Protein AF-A0A7S2U724-F1 (afdb_monomer)

Foldseek 3Di:
DLVLLVCLLCVLLLVLLLVLLVCVVVVVVCVVVVVDDPVVVVVVVLVVSLVVSLVVLVVSLVVVCVVPVFPFDSVLLSVLSSVSNSLSSVVSNVLSVVDNDSVVSVVCSCVVCVLLVCLLCPPPHPVPDDPVCNVVNVVRSNNVSSVSSCCRRCVVVVVPPDPPDDDDD

Structure (mmCIF, N/CA/C/O backbone):
data_AF-A0A7S2U724-F1
#
_entry.id   AF-A0A7S2U724-F1
#
loop_
_atom_site.group_PDB
_atom_site.id
_atom_site.type_symbol
_atom_site.label_atom_id
_atom_site.label_alt_id
_atom_site.label_comp_id
_atom_site.label_asym_id
_atom_site.label_entity_id
_atom_site.label_seq_id
_atom_site.pdbx_PDB_ins_code
_atom_site.Cartn_x
_atom_site.Cartn_y
_atom_site.Cartn_z
_atom_site.occupancy
_atom_site.B_iso_or_equiv
_atom_site.auth_seq_id
_atom_site.auth_comp_id
_atom_site.auth_asym_id
_atom_site.auth_atom_id
_atom_site.pdbx_PDB_model_num
ATOM 1 N N . MET A 1 1 ? -13.206 7.685 12.728 1.00 80.12 1 MET A N 1
ATOM 2 C CA . MET A 1 1 ? -12.181 6.633 12.534 1.00 80.12 1 MET A CA 1
ATOM 3 C C . MET A 1 1 ? -12.198 6.024 11.131 1.00 80.12 1 MET A C 1
ATOM 5 O O . MET A 1 1 ? -11.229 6.206 10.411 1.00 80.12 1 MET A O 1
ATOM 9 N N . ILE A 1 2 ? -13.288 5.380 10.692 1.00 86.00 2 ILE A N 1
ATOM 10 C CA . ILE A 1 2 ? -13.365 4.722 9.366 1.00 86.00 2 ILE A CA 1
ATOM 11 C C . ILE A 1 2 ? -13.083 5.697 8.206 1.00 86.00 2 ILE A C 1
ATOM 13 O O . ILE A 1 2 ? -12.293 5.392 7.320 1.00 86.00 2 ILE A O 1
ATOM 17 N N . MET A 1 3 ? -13.653 6.906 8.251 1.00 88.25 3 MET A N 1
ATOM 18 C CA . MET A 1 3 ? -13.411 7.937 7.232 1.00 88.25 3 MET A CA 1
ATOM 19 C C . MET A 1 3 ? -11.928 8.329 7.118 1.00 88.25 3 MET A C 1
ATOM 21 O O . MET A 1 3 ? -11.438 8.540 6.018 1.00 88.25 3 MET A O 1
ATOM 25 N N . ILE A 1 4 ? -11.186 8.360 8.231 1.00 89.00 4 ILE A N 1
ATOM 26 C CA . ILE A 1 4 ? -9.746 8.679 8.241 1.00 89.00 4 ILE A CA 1
ATOM 27 C C . ILE A 1 4 ? -8.960 7.589 7.503 1.00 89.00 4 ILE A C 1
ATOM 29 O O . ILE A 1 4 ? -8.059 7.892 6.727 1.00 89.00 4 ILE A O 1
ATOM 33 N N . MET A 1 5 ? -9.338 6.325 7.701 1.00 90.25 5 MET A N 1
ATOM 34 C CA . MET A 1 5 ? -8.725 5.186 7.014 1.00 90.25 5 MET A CA 1
ATOM 35 C C . MET A 1 5 ? -8.999 5.215 5.513 1.00 90.25 5 MET A C 1
ATOM 37 O O . MET A 1 5 ? -8.085 4.994 4.725 1.00 90.25 5 MET A O 1
ATOM 41 N N . MET A 1 6 ? -10.228 5.553 5.114 1.00 90.19 6 MET A N 1
ATOM 42 C CA . MET A 1 6 ? -10.578 5.732 3.703 1.00 90.19 6 MET A CA 1
ATOM 43 C C . MET A 1 6 ? -9.776 6.879 3.076 1.00 90.19 6 MET A C 1
ATOM 45 O O . MET A 1 6 ? -9.200 6.702 2.007 1.00 90.19 6 MET A O 1
ATOM 49 N N . LEU A 1 7 ? -9.667 8.023 3.759 1.00 90.31 7 LEU A N 1
ATOM 50 C CA . LEU A 1 7 ? -8.866 9.156 3.285 1.00 90.31 7 LEU A CA 1
ATOM 51 C C . LEU A 1 7 ? -7.392 8.779 3.110 1.00 90.31 7 LEU A C 1
ATOM 53 O O . LEU A 1 7 ? -6.800 9.122 2.092 1.00 90.31 7 LEU A O 1
ATOM 57 N N . SER A 1 8 ? -6.818 8.026 4.052 1.00 90.62 8 SER A N 1
ATOM 58 C CA . SER A 1 8 ? -5.444 7.533 3.924 1.00 90.62 8 SER A CA 1
ATOM 59 C C . SER A 1 8 ? -5.286 6.582 2.734 1.00 90.62 8 SER A C 1
ATOM 61 O O . SER A 1 8 ? -4.313 6.695 2.000 1.00 90.62 8 SER A O 1
ATOM 63 N N . MET A 1 9 ? -6.245 5.676 2.523 1.00 91.25 9 MET A N 1
ATOM 64 C CA . MET A 1 9 ? -6.220 4.676 1.450 1.00 91.25 9 MET A CA 1
ATOM 65 C C . MET A 1 9 ? -6.252 5.318 0.057 1.00 91.25 9 MET A C 1
ATOM 67 O O . MET A 1 9 ? -5.426 5.003 -0.795 1.00 91.25 9 MET A O 1
ATOM 71 N N . PHE A 1 10 ? -7.182 6.250 -0.175 1.00 89.75 10 PHE A N 1
ATOM 72 C CA . PHE A 1 10 ? -7.261 6.983 -1.442 1.00 89.75 10 PHE A CA 1
ATOM 73 C C . PHE A 1 10 ? -6.113 7.988 -1.597 1.00 89.75 10 PHE A C 1
ATOM 75 O O . PHE A 1 10 ? -5.602 8.171 -2.702 1.00 89.75 10 PHE A O 1
ATOM 82 N N . GLY A 1 11 ? -5.702 8.618 -0.494 1.00 89.12 11 GLY A N 1
ATOM 83 C CA . GLY A 1 11 ? -4.656 9.633 -0.474 1.00 89.12 11 GLY A CA 1
ATOM 84 C C . GLY A 1 11 ? -3.271 9.098 -0.829 1.00 89.12 11 GLY A C 1
ATOM 85 O O . GLY A 1 11 ? -2.502 9.838 -1.434 1.00 89.12 11 GLY A O 1
ATOM 86 N N . THR A 1 12 ? -2.939 7.849 -0.484 1.00 90.31 12 THR A N 1
ATOM 87 C CA . THR A 1 12 ? -1.662 7.234 -0.892 1.00 90.31 12 THR A CA 1
ATOM 88 C C . THR A 1 12 ? -1.755 6.548 -2.249 1.00 90.31 12 THR A C 1
ATOM 90 O O . THR A 1 12 ? -0.805 6.589 -3.013 1.00 90.31 12 THR A O 1
ATOM 93 N N . ALA A 1 13 ? -2.897 5.957 -2.604 1.00 89.75 13 ALA A N 1
ATOM 94 C CA . ALA A 1 13 ? -3.029 5.192 -3.843 1.00 89.75 13 ALA A CA 1
ATOM 95 C C . ALA A 1 13 ? -3.049 6.044 -5.126 1.00 89.75 13 ALA A C 1
ATOM 97 O O . ALA A 1 13 ? -2.483 5.640 -6.140 1.00 89.75 13 ALA A O 1
ATOM 98 N N . MET A 1 14 ? -3.708 7.209 -5.102 1.00 89.56 14 MET A N 1
ATOM 99 C CA . MET A 1 14 ? -3.788 8.108 -6.263 1.00 89.56 14 MET A CA 1
ATOM 100 C C . MET A 1 14 ? -2.415 8.580 -6.776 1.00 89.56 14 MET A C 1
ATOM 102 O O . MET A 1 14 ? -2.171 8.438 -7.976 1.00 89.56 14 MET A O 1
ATOM 106 N N . PRO A 1 15 ? -1.507 9.117 -5.933 1.00 88.75 15 PRO A N 1
ATOM 107 C CA . PRO A 1 15 ? -0.195 9.552 -6.408 1.00 88.75 15 PRO A CA 1
ATOM 108 C C . PRO A 1 15 ? 0.646 8.382 -6.937 1.00 88.75 15 PRO A C 1
ATOM 110 O O . PRO A 1 15 ? 1.197 8.490 -8.030 1.00 88.75 15 PRO A O 1
ATOM 113 N N . SER A 1 16 ? 0.662 7.236 -6.246 1.00 87.19 16 SER A N 1
ATOM 114 C CA . SER A 1 16 ? 1.416 6.048 -6.678 1.00 87.19 16 SER A CA 1
ATOM 115 C C . SER A 1 16 ? 0.974 5.527 -8.049 1.00 87.19 16 SER A C 1
ATOM 117 O O . SER A 1 16 ? 1.796 5.070 -8.846 1.00 87.19 16 SER A O 1
ATOM 119 N N . LEU A 1 17 ? -0.329 5.606 -8.341 1.00 89.19 17 LEU A N 1
ATOM 120 C CA . LEU A 1 17 ? -0.898 5.185 -9.620 1.00 89.19 17 LEU A CA 1
ATOM 121 C C . LEU A 1 17 ? -0.478 6.094 -10.778 1.00 89.19 17 LEU A C 1
ATOM 123 O O . LEU A 1 17 ? -0.252 5.598 -11.877 1.00 89.19 17 LEU A O 1
ATOM 127 N N . LEU A 1 18 ? -0.382 7.405 -10.552 1.00 87.94 18 LEU A N 1
ATOM 128 C CA . LEU A 1 18 ? 0.007 8.365 -11.590 1.00 87.94 18 LEU A CA 1
ATOM 129 C C . LEU A 1 18 ? 1.520 8.389 -11.821 1.00 87.94 18 LEU A C 1
ATOM 131 O O . LEU A 1 18 ? 1.966 8.552 -12.954 1.00 87.94 18 LEU A O 1
ATOM 135 N N . GLN A 1 19 ? 2.301 8.159 -10.769 1.00 86.50 19 GLN A N 1
ATOM 136 C CA . GLN A 1 19 ? 3.757 8.173 -10.837 1.00 86.50 19 GLN A CA 1
ATOM 137 C C . GLN A 1 19 ? 4.322 6.968 -11.616 1.00 86.50 19 GLN A C 1
ATOM 139 O O . GLN A 1 19 ? 5.356 7.074 -12.272 1.00 86.50 19 GLN A O 1
ATOM 144 N N . PHE A 1 20 ? 3.652 5.806 -11.595 1.00 82.81 20 PHE A N 1
ATOM 145 C CA . PHE A 1 20 ? 4.138 4.606 -12.292 1.00 82.81 20 PHE A CA 1
ATOM 146 C C . PHE A 1 20 ? 4.215 4.757 -13.825 1.00 82.81 20 PHE A C 1
ATOM 148 O O . PHE A 1 20 ? 5.290 4.497 -14.379 1.00 82.81 20 PHE A O 1
ATOM 155 N N . PRO A 1 21 ? 3.155 5.201 -14.530 1.00 84.19 21 PRO A N 1
ATOM 156 C CA . PRO A 1 21 ? 3.218 5.445 -15.970 1.00 84.19 21 PRO A CA 1
ATOM 157 C C . PRO A 1 21 ? 4.223 6.531 -16.370 1.00 84.19 21 PRO A C 1
ATOM 159 O O . PRO A 1 21 ? 4.848 6.405 -17.422 1.00 84.19 21 PRO A O 1
ATOM 162 N N . GLU A 1 22 ? 4.416 7.565 -15.543 1.00 85.50 22 GLU A N 1
ATOM 163 C CA . GLU A 1 22 ? 5.374 8.647 -15.821 1.00 85.50 22 GLU A CA 1
ATOM 164 C C . GLU A 1 22 ? 6.837 8.180 -15.759 1.00 85.50 22 GLU A C 1
ATOM 166 O O . GLU A 1 22 ? 7.659 8.602 -16.574 1.00 85.50 22 GLU A O 1
ATOM 171 N N . GLU A 1 23 ? 7.174 7.268 -14.845 1.00 85.75 23 GLU A N 1
ATOM 172 C CA . GLU A 1 23 ? 8.538 6.740 -14.691 1.00 85.75 23 GLU A CA 1
ATOM 173 C C . GLU A 1 23 ? 8.878 5.624 -15.696 1.00 85.75 23 GLU A C 1
ATOM 175 O O . GLU A 1 23 ? 10.046 5.410 -16.039 1.00 85.75 23 GLU A O 1
ATOM 180 N N . ARG A 1 24 ? 7.864 4.912 -16.205 1.00 84.19 24 ARG A N 1
ATOM 181 C CA . ARG A 1 24 ? 8.013 3.787 -17.144 1.00 84.19 24 ARG A CA 1
ATOM 182 C C . ARG A 1 24 ? 8.861 4.092 -18.397 1.00 84.19 24 ARG A C 1
ATOM 184 O O . ARG A 1 24 ? 9.715 3.259 -18.715 1.00 84.19 24 ARG A O 1
ATOM 191 N N . PRO A 1 25 ? 8.690 5.212 -19.132 1.00 87.56 25 PRO A N 1
ATOM 192 C CA . PRO A 1 25 ? 9.500 5.493 -20.323 1.00 87.56 25 PRO A CA 1
ATOM 193 C C . PRO A 1 25 ? 10.981 5.730 -20.001 1.00 87.56 25 PRO A C 1
ATOM 195 O O . PRO A 1 25 ? 11.849 5.330 -20.780 1.00 87.56 25 PRO A O 1
ATOM 198 N N . VAL A 1 26 ? 11.282 6.340 -18.849 1.00 88.06 26 VAL A N 1
ATOM 199 C CA . VAL A 1 26 ? 12.663 6.548 -18.387 1.00 88.06 26 VAL A CA 1
ATOM 200 C C . VAL A 1 26 ? 13.304 5.201 -18.066 1.00 88.06 26 VAL A C 1
ATOM 202 O O . VAL A 1 26 ? 14.385 4.897 -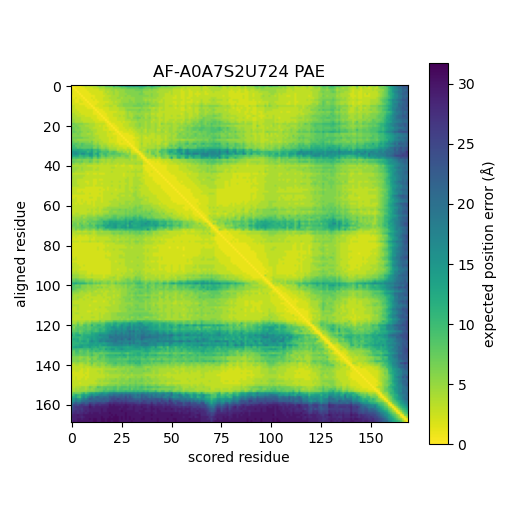18.572 1.00 88.06 26 VAL A O 1
ATOM 205 N N . PHE A 1 27 ? 12.584 4.344 -17.339 1.00 86.19 27 PHE A N 1
ATOM 206 C CA . PHE A 1 27 ? 13.038 2.993 -17.025 1.00 86.19 27 PHE A CA 1
ATOM 207 C C . PHE A 1 27 ? 13.330 2.160 -18.283 1.00 86.19 27 PHE A C 1
ATOM 209 O O . PHE A 1 27 ? 14.390 1.549 -18.383 1.00 86.19 27 PHE A O 1
ATOM 216 N N . LEU A 1 28 ? 12.432 2.160 -19.275 1.00 88.06 28 LEU A N 1
ATOM 217 C CA . LEU A 1 28 ? 12.627 1.420 -20.531 1.00 88.06 28 LEU A CA 1
ATOM 218 C C . LEU A 1 28 ? 13.891 1.869 -21.282 1.00 88.06 28 LEU A C 1
ATOM 220 O O . LEU A 1 28 ? 14.614 1.038 -21.837 1.00 88.06 28 LEU A O 1
ATOM 224 N N . ARG A 1 29 ? 14.190 3.172 -21.264 1.00 89.88 29 ARG A N 1
ATOM 225 C CA . ARG A 1 29 ? 15.401 3.734 -21.874 1.00 89.88 29 ARG A CA 1
ATOM 226 C C . ARG A 1 29 ? 16.672 3.270 -21.156 1.00 89.88 29 ARG A C 1
ATOM 228 O O . ARG A 1 29 ? 17.614 2.825 -21.816 1.00 89.88 29 ARG A O 1
ATOM 235 N N . GLU A 1 30 ? 16.701 3.337 -19.830 1.00 88.62 30 GLU A N 1
ATOM 236 C CA . GLU A 1 30 ? 17.852 2.920 -19.011 1.00 88.62 30 GLU A CA 1
ATOM 2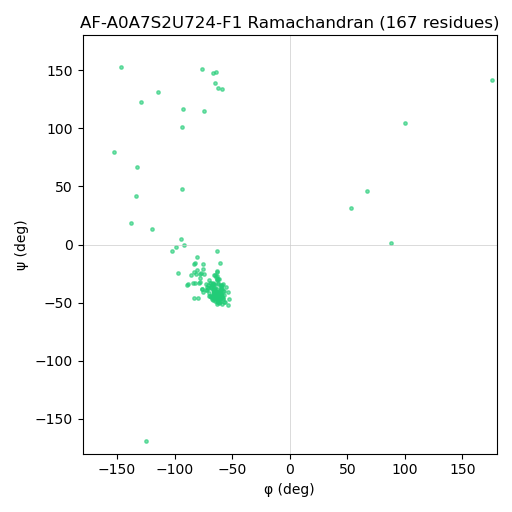37 C C . GLU A 1 30 ? 18.062 1.399 -19.018 1.00 88.62 30 GLU A C 1
ATOM 239 O O . GLU A 1 30 ? 19.194 0.910 -19.026 1.00 88.62 30 GLU A O 1
ATOM 244 N N . TYR A 1 31 ? 16.970 0.639 -19.097 1.00 88.31 31 TYR A N 1
ATOM 245 C CA . TYR A 1 31 ? 17.014 -0.811 -19.236 1.00 88.31 31 TYR A CA 1
ATOM 246 C C . TYR A 1 31 ? 17.603 -1.234 -20.589 1.00 88.31 31 TYR A C 1
ATOM 248 O O . TYR A 1 31 ? 18.474 -2.100 -20.636 1.00 88.31 31 TYR A O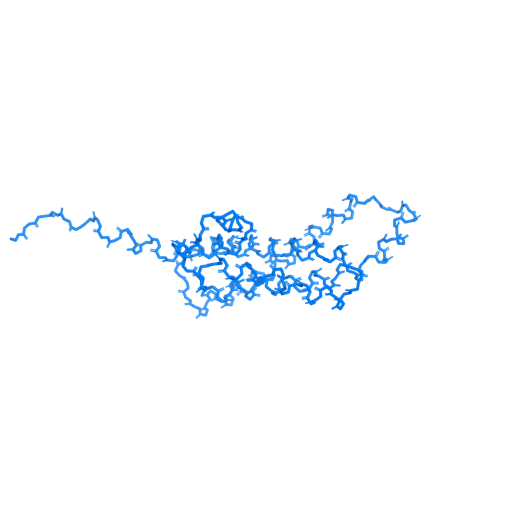 1
ATOM 256 N N . SER A 1 32 ? 17.211 -0.577 -21.690 1.00 87.81 32 SER A N 1
ATOM 257 C CA . SER A 1 32 ? 17.750 -0.876 -23.032 1.00 87.81 32 SER A CA 1
ATOM 258 C C . SER A 1 32 ? 19.256 -0.618 -23.170 1.00 87.81 32 SER A C 1
ATOM 260 O O . SER A 1 32 ? 19.924 -1.219 -24.008 1.00 87.81 32 SER A O 1
ATOM 262 N N . THR A 1 33 ? 19.799 0.253 -22.319 1.00 89.19 33 THR A N 1
ATOM 263 C CA . THR A 1 33 ? 21.223 0.606 -22.263 1.00 89.19 33 THR A CA 1
ATOM 264 C C . THR A 1 33 ? 21.995 -0.231 -21.234 1.00 89.19 33 THR A C 1
ATOM 266 O O . THR A 1 33 ? 23.195 -0.031 -21.067 1.00 89.19 33 THR A O 1
ATOM 269 N N . ASN A 1 34 ? 21.339 -1.214 -20.595 1.00 83.50 34 ASN A N 1
ATOM 270 C CA . ASN A 1 34 ? 21.900 -2.109 -19.575 1.00 83.50 34 ASN A CA 1
ATOM 271 C C . ASN A 1 34 ? 22.581 -1.379 -18.399 1.00 83.50 34 ASN A C 1
ATOM 273 O O . ASN A 1 34 ? 23.528 -1.901 -17.811 1.00 83.50 34 ASN A O 1
ATOM 277 N N . HIS A 1 35 ? 22.106 -0.185 -18.023 1.00 80.31 35 HIS A N 1
ATOM 278 C CA . HIS A 1 35 ? 22.691 0.555 -16.900 1.00 80.31 35 HIS A CA 1
ATOM 279 C C . HIS A 1 35 ? 22.349 -0.059 -15.530 1.00 80.31 35 HIS A C 1
ATOM 281 O O . HIS A 1 35 ? 23.202 -0.042 -14.643 1.00 80.31 35 HIS A O 1
ATOM 287 N N . TYR A 1 36 ? 21.154 -0.647 -15.356 1.00 83.81 36 TYR A N 1
ATOM 288 C CA . TYR A 1 36 ? 20.729 -1.294 -14.104 1.00 83.81 36 TYR A CA 1
ATOM 289 C C . TYR A 1 36 ? 19.819 -2.510 -14.341 1.00 83.81 36 TYR A C 1
ATOM 291 O O . TYR A 1 36 ? 19.098 -2.593 -15.335 1.00 83.81 36 TYR A O 1
ATOM 299 N N . SER A 1 37 ? 19.835 -3.463 -13.401 1.00 87.31 37 SER A N 1
ATOM 300 C CA . SER A 1 37 ? 18.945 -4.627 -13.417 1.00 87.31 37 SER A CA 1
ATOM 301 C C . SER A 1 37 ? 17.523 -4.268 -12.971 1.00 87.31 37 SER A C 1
ATOM 303 O O . SER A 1 37 ? 17.312 -3.394 -12.127 1.00 87.31 37 SER A O 1
ATOM 305 N N . VAL A 1 38 ? 16.537 -5.011 -13.485 1.00 87.31 38 VAL A N 1
ATOM 306 C CA . VAL A 1 38 ? 15.111 -4.839 -13.148 1.00 87.31 38 VAL A CA 1
ATOM 307 C C . VAL A 1 38 ? 14.867 -4.972 -11.639 1.00 87.31 38 VAL A C 1
ATOM 309 O O . VAL A 1 38 ? 14.115 -4.197 -11.056 1.00 87.31 38 VAL A O 1
ATOM 312 N N . SER A 1 39 ? 15.540 -5.921 -10.981 1.00 89.31 39 SER A N 1
ATOM 313 C CA . SER A 1 39 ? 15.392 -6.158 -9.541 1.00 89.31 39 SER A CA 1
ATOM 314 C C . SER A 1 39 ? 15.885 -4.987 -8.690 1.00 89.31 39 SER A C 1
ATOM 316 O O . SER A 1 39 ? 15.226 -4.636 -7.715 1.00 89.31 39 SER A O 1
ATOM 318 N N . SER A 1 40 ? 17.000 -4.354 -9.072 1.00 89.56 40 SER A N 1
ATOM 319 C CA . SER A 1 40 ? 17.540 -3.190 -8.359 1.00 89.56 40 SER A CA 1
ATOM 320 C C . SER A 1 40 ? 16.562 -2.012 -8.398 1.00 89.56 40 SER A C 1
ATOM 322 O O . SER A 1 40 ? 16.304 -1.386 -7.370 1.00 89.56 40 SER A O 1
ATOM 324 N N . TYR A 1 41 ? 15.941 -1.777 -9.560 1.00 88.44 41 TYR A N 1
ATOM 325 C CA . TYR A 1 41 ? 14.920 -0.742 -9.733 1.00 88.44 41 TYR A CA 1
ATOM 326 C C . TYR A 1 41 ? 13.670 -0.998 -8.878 1.00 88.44 41 TYR A C 1
ATOM 328 O O . TYR A 1 41 ? 13.171 -0.091 -8.217 1.00 88.44 41 TYR A O 1
ATOM 336 N N . PHE A 1 42 ? 13.171 -2.238 -8.830 1.00 88.94 42 PHE A N 1
ATOM 337 C CA . PHE A 1 42 ? 12.001 -2.545 -8.000 1.00 88.94 42 PHE A CA 1
ATOM 338 C C . PHE A 1 42 ? 12.279 -2.388 -6.503 1.00 88.94 42 PHE A C 1
ATOM 340 O O . PHE A 1 42 ? 11.420 -1.885 -5.781 1.00 88.94 42 PHE A O 1
ATOM 347 N N . VAL A 1 43 ? 13.464 -2.782 -6.025 1.00 91.75 43 VAL A N 1
ATOM 348 C CA . VAL A 1 43 ? 13.831 -2.640 -4.607 1.00 91.75 43 VAL A CA 1
ATOM 349 C C . VAL A 1 43 ? 13.990 -1.170 -4.222 1.00 91.75 43 VAL A C 1
ATOM 351 O O . VAL A 1 43 ? 13.473 -0.759 -3.179 1.00 91.75 43 VAL A O 1
ATOM 354 N N . SER A 1 44 ? 14.659 -0.363 -5.052 1.00 91.50 44 SER A N 1
ATOM 355 C CA . SER A 1 44 ? 14.812 1.071 -4.783 1.00 91.50 44 SER A CA 1
ATOM 356 C C . SER A 1 44 ? 13.458 1.774 -4.778 1.00 91.50 44 SER A C 1
ATOM 358 O O . SER A 1 44 ? 13.150 2.504 -3.837 1.00 91.50 44 SER A O 1
ATOM 360 N N . ARG A 1 45 ? 12.603 1.467 -5.757 1.00 88.69 45 ARG A N 1
ATOM 361 C CA . ARG A 1 45 ? 11.243 1.996 -5.840 1.00 88.69 45 ARG A CA 1
ATOM 362 C C . ARG A 1 45 ? 10.397 1.612 -4.631 1.00 88.69 45 ARG A C 1
ATOM 364 O O . ARG A 1 45 ? 9.795 2.486 -4.022 1.00 88.69 45 ARG A O 1
ATOM 371 N N . LEU A 1 46 ? 10.377 0.334 -4.251 1.00 91.44 46 LEU A N 1
ATOM 372 C CA . LEU A 1 46 ? 9.615 -0.135 -3.090 1.00 91.44 46 LEU A CA 1
ATOM 373 C C . LEU A 1 46 ? 10.078 0.549 -1.797 1.00 91.44 46 LEU A C 1
ATOM 375 O O . LEU A 1 46 ? 9.256 0.892 -0.951 1.00 91.44 46 LEU A O 1
ATOM 379 N N . THR A 1 47 ? 11.387 0.768 -1.657 1.00 93.31 47 THR A N 1
ATOM 380 C CA . THR A 1 47 ? 11.959 1.460 -0.496 1.00 93.31 47 THR A CA 1
ATOM 381 C C . THR A 1 47 ? 11.526 2.925 -0.459 1.00 93.31 47 THR A C 1
ATOM 383 O O . THR A 1 47 ? 11.101 3.407 0.589 1.00 93.31 47 THR A O 1
ATOM 386 N N . MET A 1 48 ? 11.577 3.622 -1.598 1.00 92.62 48 MET A N 1
ATOM 387 C CA . MET A 1 48 ? 11.108 5.008 -1.711 1.00 92.62 48 MET A CA 1
ATOM 388 C C . MET A 1 48 ? 9.615 5.116 -1.390 1.00 92.62 48 MET A C 1
ATOM 390 O O . MET A 1 48 ? 9.215 5.955 -0.587 1.00 92.62 48 MET A O 1
ATOM 394 N N . GLU A 1 49 ? 8.807 4.213 -1.938 1.00 90.75 49 GLU A N 1
ATOM 395 C CA . GLU A 1 49 ? 7.367 4.164 -1.701 1.00 90.75 49 GLU A CA 1
ATOM 396 C C . GLU A 1 49 ? 7.036 3.939 -0.216 1.00 90.75 49 GLU A C 1
ATOM 398 O O . GLU A 1 49 ? 6.185 4.623 0.354 1.00 90.75 49 GLU A O 1
ATOM 403 N N . ALA A 1 50 ? 7.748 3.023 0.450 1.00 92.69 50 ALA A N 1
ATOM 404 C CA . ALA A 1 50 ? 7.573 2.758 1.877 1.00 92.69 50 ALA A CA 1
ATOM 405 C C . ALA A 1 50 ? 7.890 3.993 2.740 1.00 92.69 50 ALA A C 1
ATOM 407 O O . ALA A 1 50 ? 7.167 4.293 3.689 1.00 92.69 50 ALA A O 1
ATOM 408 N N . VAL A 1 51 ? 8.939 4.749 2.400 1.00 94.62 51 VAL A N 1
ATOM 409 C CA . VAL A 1 51 ? 9.309 5.974 3.129 1.00 94.62 51 VAL A CA 1
ATOM 410 C C . VAL A 1 51 ? 8.280 7.084 2.909 1.00 94.62 51 VAL A C 1
ATOM 412 O O . VAL A 1 51 ? 7.863 7.730 3.872 1.00 94.62 51 VAL A O 1
ATOM 415 N N . VAL A 1 52 ? 7.838 7.291 1.666 1.00 92.31 52 VAL A N 1
ATOM 416 C CA . VAL A 1 52 ? 6.850 8.326 1.322 1.00 92.31 52 VAL A CA 1
ATOM 417 C C . VAL A 1 52 ? 5.501 8.033 1.978 1.00 92.31 52 VAL A C 1
ATOM 419 O O . VAL A 1 52 ? 4.924 8.913 2.620 1.00 92.31 52 VAL A O 1
ATOM 422 N N . THR A 1 53 ? 5.022 6.790 1.891 1.00 93.56 53 THR A N 1
ATOM 423 C CA . THR A 1 53 ? 3.764 6.375 2.532 1.00 93.56 53 THR A CA 1
ATOM 424 C C . THR A 1 53 ? 3.836 6.493 4.053 1.00 93.56 53 THR A C 1
ATOM 426 O O . THR A 1 53 ? 2.890 6.987 4.666 1.00 93.56 53 THR A O 1
ATOM 429 N N . LEU A 1 54 ? 4.959 6.124 4.678 1.00 93.94 54 LEU A N 1
ATOM 430 C CA . LEU A 1 54 ? 5.162 6.285 6.118 1.00 93.94 54 LEU A CA 1
ATOM 431 C C . LEU A 1 54 ? 5.138 7.760 6.534 1.00 93.94 54 LEU A C 1
ATOM 433 O O . LEU A 1 54 ? 4.459 8.107 7.500 1.00 93.94 54 LEU A O 1
ATOM 437 N N . ALA A 1 55 ? 5.822 8.637 5.796 1.00 94.31 55 ALA A N 1
ATOM 438 C CA . ALA A 1 55 ? 5.813 10.073 6.064 1.00 94.31 55 ALA A CA 1
ATOM 439 C C . ALA A 1 55 ? 4.399 10.667 5.934 1.00 94.31 55 ALA A C 1
ATOM 441 O O . ALA A 1 55 ? 3.949 11.395 6.819 1.00 94.31 55 ALA A O 1
ATOM 442 N N . GLN A 1 56 ? 3.670 10.307 4.874 1.00 92.69 56 GLN A N 1
ATOM 443 C CA . GLN A 1 56 ? 2.298 10.762 4.652 1.00 92.69 56 GLN A CA 1
ATOM 444 C C . GLN A 1 56 ? 1.351 10.296 5.768 1.00 92.69 56 GLN A C 1
ATOM 446 O O . GLN A 1 56 ? 0.580 11.097 6.301 1.00 92.69 56 GLN A O 1
ATOM 451 N N . VAL A 1 57 ? 1.430 9.020 6.161 1.00 93.31 57 VAL A N 1
ATOM 452 C CA . VAL A 1 57 ? 0.608 8.459 7.242 1.00 93.31 57 VAL A 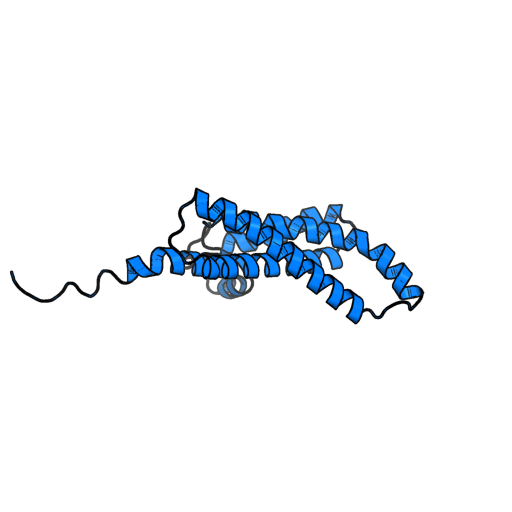CA 1
ATOM 453 C C . VAL A 1 57 ? 0.954 9.099 8.587 1.00 93.31 57 VAL A C 1
ATOM 455 O O . VAL A 1 57 ? 0.044 9.430 9.343 1.00 93.31 57 VAL A O 1
ATOM 458 N N . LEU A 1 58 ? 2.236 9.334 8.885 1.00 93.88 58 LEU A N 1
ATOM 459 C CA . LEU A 1 58 ? 2.655 9.997 10.123 1.00 93.88 58 LEU A CA 1
ATOM 460 C C . LEU A 1 58 ? 2.080 11.407 10.246 1.00 93.88 58 LEU A C 1
ATOM 462 O O . LEU A 1 58 ? 1.520 11.739 11.289 1.00 93.88 58 LEU A O 1
ATOM 466 N N . VAL A 1 59 ? 2.192 12.220 9.192 1.00 93.38 59 VAL A N 1
ATOM 467 C CA . VAL A 1 59 ? 1.654 13.589 9.187 1.00 93.38 59 VAL A CA 1
ATOM 468 C C . VAL A 1 59 ? 0.137 13.565 9.370 1.00 93.38 59 VAL A C 1
ATOM 470 O O . VAL A 1 59 ? -0.394 14.274 10.226 1.00 93.38 59 VAL A O 1
ATOM 473 N N . GLN A 1 60 ? -0.557 12.701 8.624 1.00 92.12 60 GLN A N 1
ATOM 474 C CA . GLN A 1 60 ? -2.007 12.544 8.727 1.00 92.12 60 GLN A CA 1
ATOM 475 C C . GLN A 1 60 ? -2.440 12.133 10.142 1.00 92.12 60 GLN A C 1
ATOM 477 O O . GLN A 1 60 ? -3.416 12.664 10.681 1.00 92.12 60 GLN A O 1
ATOM 482 N N . LEU A 1 61 ? -1.722 11.194 10.758 1.00 91.19 61 LEU A N 1
ATOM 483 C CA . LEU A 1 61 ? -2.041 10.687 12.086 1.00 91.19 61 LEU A CA 1
ATOM 484 C C . LEU A 1 61 ? -1.724 11.669 13.196 1.00 91.19 61 LEU A C 1
ATOM 486 O O . LEU A 1 61 ? -2.527 11.777 14.113 1.00 91.19 61 LEU A O 1
ATOM 490 N N . LEU A 1 62 ? -0.617 12.404 13.106 1.00 91.31 62 LEU A N 1
ATOM 491 C CA . LEU A 1 62 ? -0.289 13.458 14.063 1.00 91.31 62 LEU A CA 1
ATOM 492 C C . LEU A 1 62 ? -1.445 14.450 14.176 1.00 91.31 62 LEU A C 1
ATOM 494 O O . LEU A 1 62 ? -1.961 14.676 15.266 1.00 91.31 62 LEU A O 1
ATOM 498 N N . ILE A 1 63 ? -1.911 14.971 13.039 1.00 90.75 63 ILE A N 1
ATOM 499 C CA . ILE A 1 63 ? -3.012 15.939 13.004 1.00 90.75 63 ILE A CA 1
ATOM 500 C C . ILE A 1 63 ? -4.292 15.307 13.557 1.00 90.75 63 ILE A C 1
ATOM 502 O O . ILE A 1 63 ? -4.953 15.872 14.426 1.00 90.75 63 ILE A O 1
ATOM 506 N N . THR A 1 64 ? -4.639 14.116 13.070 1.00 89.00 64 THR A N 1
ATOM 507 C CA . THR A 1 64 ? -5.924 13.487 13.391 1.00 89.00 64 THR A CA 1
ATOM 508 C C . THR A 1 64 ? -6.004 13.005 14.838 1.00 89.00 64 THR A C 1
ATOM 510 O O . THR A 1 64 ? -7.068 13.085 15.450 1.00 89.00 64 THR A O 1
ATOM 513 N N . TYR A 1 65 ? -4.897 12.524 15.402 1.00 87.06 65 TYR A N 1
ATOM 514 C CA . TYR A 1 65 ? -4.834 12.041 16.779 1.00 87.06 65 TYR A CA 1
ATOM 515 C C . TYR A 1 65 ? -5.129 13.170 17.772 1.00 87.06 65 TYR A C 1
ATOM 517 O O . TYR A 1 65 ? -5.971 13.001 18.653 1.00 87.06 65 TYR A O 1
ATOM 525 N N . PHE A 1 66 ? -4.527 14.349 17.569 1.00 85.81 66 PHE A N 1
ATOM 526 C CA . PHE A 1 66 ? -4.815 15.528 18.390 1.00 85.81 66 PHE A CA 1
ATOM 527 C C . PHE A 1 66 ? -6.239 16.058 18.199 1.00 85.81 66 PHE A C 1
ATOM 529 O O . PHE A 1 66 ? -6.829 16.558 19.152 1.00 85.81 66 PHE A O 1
ATOM 536 N N . LEU A 1 67 ? -6.796 15.954 16.989 1.00 85.94 67 LEU A N 1
ATOM 537 C CA . LEU A 1 67 ? -8.121 16.499 16.688 1.00 85.94 67 LEU A CA 1
ATOM 538 C C . LEU A 1 67 ? -9.267 15.642 17.242 1.00 85.94 67 LEU A C 1
ATOM 540 O O . LEU A 1 67 ? -10.293 16.174 17.651 1.00 85.94 67 LEU A O 1
ATOM 544 N N . VAL A 1 68 ? -9.115 14.316 17.188 1.00 85.69 68 VAL A N 1
ATOM 545 C CA . VAL A 1 68 ? -10.192 13.361 17.496 1.00 85.69 68 VAL A CA 1
ATOM 546 C C . VAL A 1 68 ? -10.117 12.849 18.937 1.00 85.69 68 VAL A C 1
ATOM 548 O O . VAL A 1 68 ? -11.148 12.463 19.476 1.00 85.69 68 VAL A O 1
ATOM 551 N N . GLY A 1 69 ? -8.939 12.857 19.573 1.00 80.88 69 GLY A N 1
ATOM 552 C CA . GLY A 1 69 ? -8.781 12.349 20.942 1.00 80.88 69 GLY A CA 1
ATOM 553 C C . GLY A 1 69 ? -8.993 10.834 21.040 1.00 80.88 69 GLY A C 1
ATOM 554 O O . GLY A 1 69 ? -9.736 10.362 21.895 1.00 80.88 69 GLY A O 1
ATOM 555 N N . ILE A 1 70 ? -8.376 10.089 20.121 1.00 80.00 70 ILE A N 1
ATOM 556 C CA . ILE A 1 70 ? -8.456 8.622 20.010 1.00 80.00 70 ILE A CA 1
ATOM 557 C C . ILE A 1 70 ? -7.869 7.965 21.276 1.00 80.00 70 ILE A C 1
ATOM 559 O O . ILE A 1 70 ? -6.807 8.386 21.735 1.00 80.00 70 ILE A O 1
ATOM 563 N N . GLN A 1 71 ? -8.548 6.954 21.840 1.00 80.62 71 GLN A N 1
ATOM 564 C CA . GLN A 1 71 ? -8.125 6.298 23.091 1.00 80.62 71 GLN A CA 1
ATOM 565 C C . GLN A 1 71 ? -7.063 5.207 22.873 1.00 80.62 71 GLN A C 1
ATOM 567 O O . GLN A 1 71 ? -6.291 4.899 23.782 1.00 80.62 71 GLN A O 1
ATOM 572 N N . MET A 1 72 ? -6.986 4.636 21.668 1.00 80.50 72 MET A N 1
ATOM 573 C CA . MET A 1 72 ? -5.977 3.646 21.299 1.00 80.50 72 MET A CA 1
ATOM 574 C C . MET A 1 72 ? -4.555 4.219 21.331 1.00 80.50 72 MET A C 1
ATOM 576 O O . MET A 1 72 ? -4.300 5.375 20.985 1.00 80.50 72 MET A O 1
ATOM 580 N N . SER A 1 73 ? -3.584 3.364 21.665 1.00 87.25 73 SER A N 1
ATOM 581 C CA . SER A 1 73 ? -2.171 3.730 21.600 1.00 87.25 73 SER A CA 1
ATOM 582 C C . SER A 1 73 ? -1.752 4.150 20.183 1.00 87.25 73 SER A C 1
ATOM 584 O O . SER A 1 73 ? -2.025 3.475 19.185 1.00 87.25 73 SER A O 1
ATOM 586 N N . PHE A 1 74 ? -1.026 5.269 20.105 1.00 87.00 74 PHE A N 1
ATOM 587 C CA . PHE A 1 74 ? -0.605 5.882 18.844 1.00 87.00 74 PHE A CA 1
ATOM 588 C C . PHE A 1 74 ? 0.138 4.907 17.916 1.00 87.00 74 PHE A C 1
ATOM 590 O O . PHE A 1 74 ? -0.115 4.884 16.715 1.00 87.00 74 PHE A O 1
ATOM 597 N N . PHE A 1 75 ? 1.016 4.059 18.461 1.00 88.94 75 PHE A N 1
ATOM 598 C CA . PHE A 1 75 ? 1.793 3.098 17.670 1.00 88.94 75 PHE A CA 1
ATOM 599 C C . PHE A 1 75 ? 0.942 1.982 17.054 1.00 88.94 75 PHE A C 1
ATOM 601 O O . PHE A 1 75 ? 1.214 1.571 15.925 1.00 88.94 75 PHE A O 1
ATOM 608 N N . LEU A 1 76 ? -0.094 1.505 17.755 1.00 89.31 76 LEU A N 1
ATOM 609 C CA . LEU A 1 76 ? -1.012 0.509 17.196 1.00 89.31 76 LEU A CA 1
ATOM 610 C C . LEU A 1 76 ? -1.839 1.124 16.071 1.00 89.31 76 LEU A C 1
ATOM 612 O O . LEU A 1 76 ? -1.940 0.543 14.990 1.00 89.31 76 LEU A O 1
ATOM 616 N N . PHE A 1 77 ? -2.357 2.332 16.290 1.00 89.00 77 PHE A N 1
ATOM 617 C CA . PHE A 1 77 ? -3.119 3.042 15.272 1.00 89.00 77 PHE A CA 1
ATOM 618 C C . PHE A 1 77 ? -2.261 3.366 14.038 1.00 89.00 77 PHE A C 1
ATOM 620 O O . PHE A 1 77 ? -2.693 3.139 12.906 1.00 89.00 77 PHE A O 1
ATOM 627 N N . LEU A 1 78 ? -1.007 3.781 14.249 1.00 92.19 78 LEU A N 1
ATOM 628 C CA . LEU A 1 78 ? -0.006 3.963 13.198 1.00 92.19 78 LEU A CA 1
ATOM 629 C C . LEU A 1 78 ? 0.227 2.683 12.397 1.00 92.19 78 LEU A C 1
ATOM 631 O O . LEU A 1 78 ? 0.164 2.723 11.171 1.00 92.19 78 LEU A O 1
ATOM 635 N N . GLY A 1 79 ? 0.448 1.549 13.064 1.00 91.50 79 GLY A N 1
ATOM 636 C CA . GLY A 1 79 ? 0.664 0.266 12.395 1.00 91.50 79 GLY A CA 1
ATOM 637 C C . GLY A 1 79 ? -0.528 -0.173 11.539 1.00 91.50 79 GLY A C 1
ATOM 638 O O . GLY A 1 79 ? -0.344 -0.618 10.403 1.00 91.50 79 GLY A O 1
ATOM 639 N N . ILE A 1 80 ? -1.756 0.002 12.040 1.00 92.44 80 ILE A N 1
ATOM 640 C CA . ILE A 1 80 ? -2.985 -0.356 11.312 1.00 92.44 80 ILE A CA 1
ATOM 641 C C . ILE A 1 80 ? -3.147 0.513 10.058 1.00 92.44 80 ILE A C 1
ATOM 643 O O . ILE A 1 80 ? -3.392 -0.007 8.969 1.00 92.44 80 ILE A O 1
ATOM 647 N N . VAL A 1 81 ? -2.993 1.833 10.184 1.00 92.81 81 VAL A N 1
ATOM 648 C CA . VAL A 1 81 ? -3.168 2.749 9.046 1.00 92.81 81 VAL A CA 1
ATOM 649 C C . VAL A 1 81 ? -2.022 2.6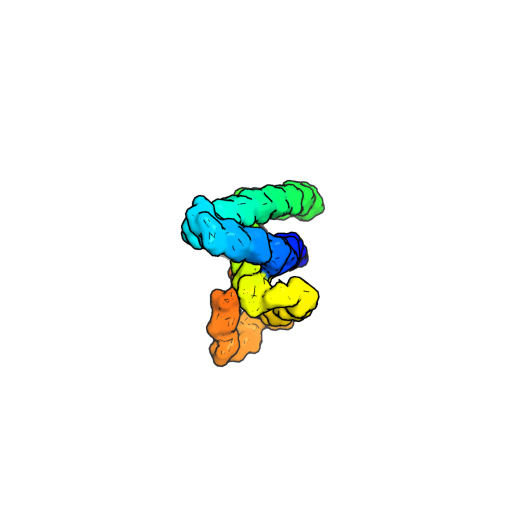14 8.041 1.00 92.81 81 VAL A C 1
ATOM 651 O O . VAL A 1 81 ? -2.272 2.624 6.839 1.00 92.81 81 VAL A O 1
ATOM 654 N N . TYR A 1 82 ? -0.786 2.414 8.502 1.00 93.94 82 TYR A N 1
ATOM 655 C CA . TYR A 1 82 ? 0.370 2.213 7.627 1.00 93.94 82 TYR A CA 1
ATOM 656 C C . TYR A 1 82 ? 0.259 0.925 6.803 1.00 93.94 82 TYR A C 1
ATOM 658 O O . TYR A 1 82 ? 0.457 0.948 5.590 1.00 93.94 82 TYR A O 1
ATOM 666 N N . THR A 1 83 ? -0.114 -0.197 7.425 1.00 93.44 83 THR A N 1
ATOM 667 C CA . THR A 1 83 ? -0.307 -1.465 6.698 1.00 93.44 83 THR A CA 1
ATOM 668 C C . THR A 1 83 ? -1.462 -1.384 5.699 1.00 93.44 83 THR A C 1
ATOM 670 O O . THR A 1 83 ? -1.340 -1.891 4.581 1.00 93.44 83 THR A O 1
ATOM 673 N N . LEU A 1 84 ? -2.548 -0.681 6.046 1.00 94.06 84 LEU A N 1
ATOM 674 C CA . LEU A 1 84 ? -3.633 -0.384 5.111 1.00 94.06 84 LEU A CA 1
ATOM 675 C C . LEU A 1 84 ? -3.135 0.453 3.923 1.00 94.06 84 LEU A C 1
ATOM 677 O O . LEU A 1 84 ? -3.375 0.074 2.776 1.00 94.06 84 LEU A O 1
ATOM 681 N N . ALA A 1 85 ? -2.419 1.548 4.182 1.00 93.62 85 ALA A N 1
ATOM 682 C CA . ALA A 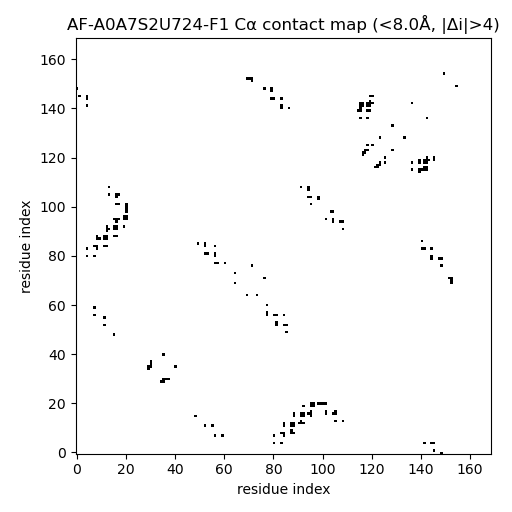1 85 ? -1.879 2.432 3.153 1.00 93.62 85 ALA A CA 1
ATOM 683 C C . ALA A 1 85 ? -0.922 1.694 2.204 1.00 93.62 85 ALA A C 1
ATOM 685 O O . ALA A 1 85 ? -1.085 1.779 0.989 1.00 93.62 85 ALA A O 1
ATOM 686 N N . MET A 1 86 ? -0.002 0.886 2.742 1.00 93.50 86 MET A N 1
ATOM 687 C CA . MET A 1 86 ? 0.908 0.053 1.948 1.00 93.50 86 MET A CA 1
ATOM 688 C C . MET A 1 86 ? 0.157 -0.953 1.070 1.00 93.50 86 MET A C 1
ATOM 690 O O . MET A 1 86 ? 0.506 -1.133 -0.095 1.00 93.50 86 MET A O 1
ATOM 694 N N . SER A 1 87 ? -0.905 -1.583 1.588 1.00 93.12 87 SER A N 1
ATOM 695 C CA . SER A 1 87 ? -1.729 -2.501 0.788 1.00 93.12 87 SER A CA 1
ATOM 696 C C . SER A 1 87 ? -2.451 -1.788 -0.364 1.00 93.12 87 SER A C 1
ATOM 698 O O . SER A 1 87 ? -2.523 -2.316 -1.475 1.00 93.12 87 SER A O 1
ATOM 700 N N . ALA A 1 88 ? -2.931 -0.564 -0.123 1.00 92.44 88 ALA A N 1
ATOM 701 C CA . ALA A 1 88 ? -3.604 0.257 -1.122 1.00 92.44 88 ALA A CA 1
ATOM 702 C C . ALA A 1 88 ? -2.628 0.699 -2.214 1.00 92.44 88 ALA A C 1
ATOM 704 O O . ALA A 1 88 ? -2.899 0.516 -3.400 1.00 92.44 88 ALA A O 1
ATOM 705 N N . THR A 1 89 ? -1.454 1.182 -1.816 1.00 92.75 89 THR A N 1
ATOM 706 C CA . THR A 1 89 ? -0.370 1.556 -2.722 1.00 92.75 89 THR A CA 1
ATOM 707 C C . THR A 1 89 ? 0.105 0.369 -3.563 1.00 92.75 89 THR A C 1
ATOM 709 O O . THR A 1 89 ? 0.234 0.504 -4.776 1.00 92.75 89 THR A O 1
ATOM 712 N N . ALA A 1 90 ? 0.261 -0.826 -2.982 1.00 91.69 90 ALA A N 1
ATOM 713 C CA . ALA A 1 90 ? 0.609 -2.029 -3.741 1.00 91.69 90 ALA A CA 1
ATOM 714 C C . ALA A 1 90 ? -0.442 -2.364 -4.816 1.00 91.69 90 ALA A C 1
ATOM 716 O O . ALA A 1 90 ? -0.095 -2.671 -5.957 1.00 91.69 90 ALA A O 1
ATOM 717 N N . SER A 1 91 ? -1.730 -2.254 -4.479 1.00 91.38 91 SER A N 1
ATOM 718 C CA . SER A 1 91 ? -2.813 -2.478 -5.444 1.00 91.38 91 SER A CA 1
ATOM 719 C C . SER A 1 91 ? -2.894 -1.395 -6.530 1.00 91.38 91 SER A C 1
ATOM 721 O O . SER A 1 91 ? -3.195 -1.698 -7.684 1.00 91.38 91 SER A O 1
ATOM 723 N N . ALA A 1 92 ? -2.552 -0.150 -6.189 1.00 91.25 92 ALA A N 1
ATOM 724 C CA . ALA A 1 92 ? -2.487 0.969 -7.120 1.00 91.25 92 ALA A CA 1
ATOM 725 C C . ALA A 1 92 ? -1.313 0.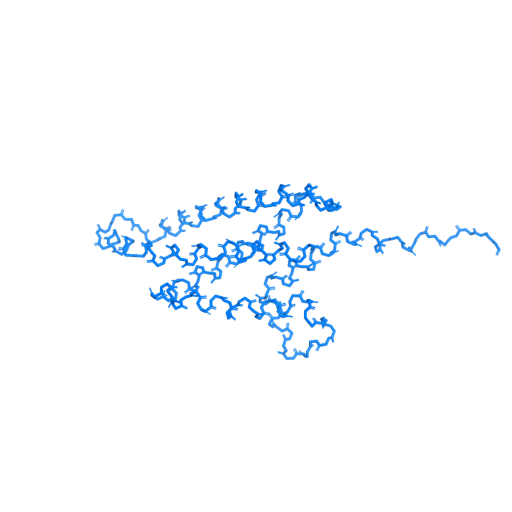833 -8.097 1.00 91.25 92 ALA A C 1
ATOM 727 O O . ALA A 1 92 ? -1.488 1.051 -9.290 1.00 91.25 92 ALA A O 1
ATOM 728 N N . VAL A 1 93 ? -0.142 0.405 -7.615 1.00 89.81 93 VAL A N 1
ATOM 729 C CA . VAL A 1 93 ? 1.030 0.109 -8.451 1.00 89.81 93 VAL A CA 1
ATOM 730 C C . VAL A 1 93 ? 0.757 -1.082 -9.368 1.00 89.81 93 VAL A C 1
ATOM 732 O O . VAL A 1 93 ? 1.082 -1.023 -10.551 1.00 89.81 93 VAL A O 1
ATOM 735 N N . PHE A 1 94 ? 0.103 -2.137 -8.866 1.00 90.38 94 PHE A N 1
ATOM 736 C CA . PHE A 1 94 ? -0.342 -3.258 -9.699 1.00 90.38 94 PHE A CA 1
ATOM 737 C C . PHE A 1 94 ? -1.234 -2.774 -10.850 1.00 90.38 94 PHE A C 1
ATOM 739 O O . PHE A 1 94 ? -0.957 -3.067 -12.014 1.00 90.38 94 PHE A O 1
ATOM 746 N N . LEU A 1 95 ? -2.246 -1.958 -10.547 1.00 90.56 95 LEU A N 1
ATOM 747 C CA . LEU A 1 95 ? -3.115 -1.369 -11.563 1.00 90.56 95 LEU A CA 1
ATOM 748 C C . LEU A 1 95 ? -2.355 -0.433 -12.522 1.00 90.56 95 LEU A C 1
ATOM 750 O O . LEU A 1 95 ? -2.548 -0.516 -13.732 1.00 90.56 95 LEU A O 1
ATOM 754 N N . GLY A 1 96 ? -1.461 0.411 -12.003 1.00 88.12 96 GLY A N 1
ATOM 755 C CA . GLY A 1 96 ? -0.636 1.332 -12.791 1.00 88.12 96 GLY A CA 1
ATOM 756 C C . GLY A 1 96 ? 0.357 0.619 -13.714 1.00 88.12 96 GLY A C 1
ATOM 757 O O . GLY A 1 96 ? 0.702 1.146 -14.764 1.00 88.12 96 GLY A O 1
ATOM 758 N N . SER A 1 97 ? 0.775 -0.602 -13.370 1.00 86.38 97 SER A N 1
ATOM 759 C CA . SER A 1 97 ? 1.582 -1.452 -14.252 1.00 86.38 97 SER A CA 1
ATOM 760 C C . SER A 1 97 ? 0.775 -2.145 -15.351 1.00 86.38 97 SER A C 1
ATOM 762 O O . SER A 1 97 ? 1.315 -2.417 -16.422 1.00 86.38 97 SER A O 1
ATOM 764 N N . ALA A 1 98 ? -0.510 -2.414 -15.104 1.00 87.75 98 ALA A N 1
ATOM 765 C CA . ALA A 1 98 ? -1.398 -3.072 -16.059 1.00 87.75 98 ALA A CA 1
ATOM 766 C C . ALA A 1 98 ? -1.943 -2.112 -17.130 1.00 87.75 98 ALA A C 1
ATOM 768 O O . ALA A 1 98 ? -2.365 -2.560 -18.195 1.00 87.75 98 ALA A O 1
ATOM 769 N N . VAL A 1 99 ? -1.950 -0.805 -16.854 1.00 86.25 99 VAL A N 1
ATOM 770 C CA . VAL A 1 99 ? -2.533 0.221 -17.727 1.00 86.25 99 VAL A CA 1
ATOM 771 C C . VAL A 1 99 ? -1.441 1.145 -18.268 1.00 86.25 99 VAL A C 1
ATOM 773 O O . VAL A 1 99 ? -0.614 1.650 -17.518 1.00 86.25 99 VAL A O 1
ATOM 776 N N . GLU A 1 100 ? -1.441 1.389 -19.579 1.00 77.75 100 GLU A N 1
ATOM 777 C CA . GLU A 1 100 ? -0.457 2.278 -20.220 1.00 77.75 100 GLU A CA 1
ATOM 778 C C . GLU A 1 100 ? -0.866 3.755 -20.142 1.00 77.75 100 GLU A C 1
ATOM 780 O O . GLU A 1 100 ? -0.015 4.628 -19.981 1.00 77.75 100 GLU A O 1
ATOM 785 N N . ASP A 1 101 ? -2.174 4.026 -20.191 1.00 85.00 101 ASP A N 1
ATOM 786 C CA . ASP A 1 101 ? -2.731 5.373 -20.113 1.00 85.00 101 ASP A CA 1
ATOM 787 C C . ASP A 1 101 ? -3.100 5.770 -18.669 1.00 85.00 101 ASP A C 1
ATOM 789 O O . ASP A 1 101 ? -4.055 5.223 -18.099 1.00 85.00 101 ASP A O 1
ATOM 793 N N . PRO A 1 102 ? -2.464 6.805 -18.085 1.00 81.12 102 PRO A N 1
ATOM 794 C CA . PRO A 1 102 ? -2.757 7.239 -16.716 1.00 81.12 102 PRO A CA 1
ATOM 795 C C . PRO A 1 102 ? -4.207 7.716 -16.549 1.00 81.12 102 PRO A C 1
ATOM 797 O O . PRO A 1 102 ? -4.808 7.539 -15.492 1.00 81.12 102 PRO A O 1
ATOM 800 N N . LYS A 1 103 ? -4.813 8.261 -17.613 1.00 85.31 103 LYS A N 1
ATOM 801 C CA . LYS A 1 103 ? -6.223 8.687 -17.618 1.00 85.31 103 LYS A CA 1
ATOM 802 C C . LYS A 1 103 ? -7.189 7.516 -17.470 1.00 85.31 103 LYS A C 1
ATOM 804 O O . LYS A 1 103 ? -8.237 7.664 -16.861 1.00 85.31 103 LYS A O 1
ATOM 809 N N . ILE A 1 104 ? -6.855 6.362 -18.039 1.00 87.19 104 ILE A N 1
ATOM 810 C CA . ILE A 1 104 ? -7.690 5.167 -17.931 1.00 87.19 104 ILE A CA 1
ATOM 811 C C . ILE A 1 104 ? -7.527 4.575 -16.525 1.00 87.19 104 ILE A C 1
ATOM 813 O O . ILE A 1 104 ? -8.513 4.215 -15.883 1.00 87.19 104 ILE A O 1
ATOM 817 N N . ALA A 1 105 ? -6.299 4.561 -16.003 1.00 85.31 105 ALA A N 1
ATOM 818 C CA . ALA A 1 105 ? -5.982 4.021 -14.684 1.00 85.31 105 ALA A CA 1
ATOM 819 C C . ALA A 1 105 ? -6.749 4.720 -13.540 1.00 85.31 105 ALA A C 1
ATOM 821 O O . ALA A 1 105 ? -7.239 4.049 -12.628 1.00 85.31 105 ALA A O 1
ATOM 822 N N . THR A 1 106 ? -6.945 6.043 -13.607 1.00 88.06 106 THR A N 1
ATOM 823 C CA . THR A 1 106 ? -7.715 6.788 -12.590 1.00 88.06 106 THR A CA 1
ATOM 824 C C . THR A 1 106 ? -9.197 6.417 -12.554 1.00 88.06 106 THR A C 1
ATOM 826 O O . THR A 1 106 ? -9.816 6.517 -11.497 1.00 88.06 106 THR A O 1
ATOM 829 N N . HIS A 1 107 ? -9.774 5.946 -13.664 1.00 89.81 107 HIS A N 1
ATOM 830 C CA . HIS A 1 107 ? -11.150 5.441 -13.696 1.00 89.81 107 HIS A CA 1
ATOM 831 C C . HIS A 1 107 ? -11.270 4.027 -13.111 1.00 89.81 107 HIS A C 1
ATOM 833 O O . HIS A 1 107 ? -12.282 3.700 -12.490 1.00 89.81 107 HIS A O 1
ATOM 839 N N . PHE A 1 108 ? -10.235 3.197 -13.258 1.00 89.56 108 PHE A N 1
ATOM 840 C CA . PHE A 1 108 ? -10.213 1.844 -12.699 1.00 89.56 108 PHE A CA 1
ATOM 841 C C . PHE A 1 108 ? -9.924 1.812 -11.194 1.00 89.56 108 PHE A C 1
ATOM 843 O O . PHE A 1 108 ? -10.356 0.882 -10.513 1.00 89.56 108 PHE A O 1
ATOM 850 N N . LEU A 1 109 ? -9.240 2.817 -10.644 1.00 89.62 109 LEU A N 1
ATOM 851 C CA . LEU A 1 109 ? -8.881 2.815 -9.225 1.00 89.62 109 LEU A CA 1
ATOM 852 C C . LEU A 1 109 ? -10.109 2.819 -8.288 1.00 89.62 109 LEU A C 1
ATOM 854 O O . LEU A 1 109 ? -10.180 1.960 -7.405 1.00 89.62 109 LEU A O 1
ATOM 858 N N . PRO A 1 110 ? -11.131 3.680 -8.483 1.00 89.50 110 PRO A N 1
ATOM 859 C CA . PRO A 1 110 ? -12.373 3.584 -7.723 1.00 89.50 110 PRO A CA 1
ATOM 860 C C . PRO A 1 110 ? -13.083 2.245 -7.924 1.00 89.50 110 PRO A C 1
ATOM 862 O O . PRO A 1 110 ? -13.652 1.721 -6.972 1.00 89.50 110 PRO A O 1
ATOM 865 N N . LEU A 1 111 ? -13.023 1.654 -9.123 1.00 90.50 111 LEU A N 1
ATOM 866 C CA . LEU A 1 111 ? -13.630 0.346 -9.387 1.00 90.50 111 LEU A CA 1
ATOM 867 C C . LEU A 1 111 ? -13.000 -0.761 -8.524 1.00 90.50 111 LEU A C 1
ATOM 869 O O . LEU A 1 111 ? -13.703 -1.673 -8.097 1.00 90.50 111 LEU A O 1
ATOM 873 N N . LEU A 1 112 ? -11.703 -0.656 -8.223 1.00 88.44 112 LEU A N 1
ATOM 874 C CA . LEU A 1 112 ? -10.995 -1.573 -7.327 1.00 88.44 112 LEU A CA 1
ATOM 875 C C . LEU A 1 112 ? -11.318 -1.314 -5.842 1.00 88.44 112 LEU A C 1
ATOM 877 O O . LEU A 1 112 ? -11.461 -2.253 -5.058 1.00 88.44 112 LEU A O 1
ATOM 881 N N . PHE A 1 113 ? -11.457 -0.048 -5.443 1.00 88.31 113 PHE A N 1
ATOM 882 C CA . PHE A 1 113 ? -11.661 0.333 -4.039 1.00 88.31 113 PHE A CA 1
ATOM 883 C C . PHE A 1 113 ? -13.121 0.313 -3.576 1.00 88.31 113 PHE A C 1
ATOM 885 O O . PHE A 1 113 ? -13.380 0.074 -2.397 1.00 88.31 113 PHE A O 1
ATOM 892 N N . VAL A 1 114 ? -14.096 0.495 -4.468 1.00 89.00 114 VAL A N 1
ATOM 893 C CA . VAL A 1 114 ? -15.530 0.429 -4.129 1.00 89.00 114 VAL A CA 1
ATOM 894 C C . VAL A 1 114 ? -15.930 -0.923 -3.519 1.00 89.00 114 VAL A C 1
ATOM 896 O O . VAL A 1 114 ? -16.572 -0.922 -2.465 1.00 89.00 114 VAL A O 1
ATOM 899 N N . PRO A 1 115 ? -15.521 -2.082 -4.070 1.00 85.81 115 PRO A N 1
ATOM 900 C CA . PRO A 1 115 ? -15.756 -3.372 -3.425 1.00 85.81 115 PRO A CA 1
ATOM 901 C C . PRO A 1 115 ? -15.143 -3.458 -2.023 1.00 85.81 115 PRO A C 1
ATOM 903 O O . PRO A 1 115 ? -15.785 -3.962 -1.103 1.00 85.81 115 PRO A O 1
ATOM 906 N N . GLN A 1 116 ? -13.937 -2.913 -1.823 1.00 86.69 116 GLN A N 1
ATOM 907 C CA . GLN A 1 116 ? -13.291 -2.904 -0.507 1.00 86.69 116 GLN A CA 1
ATOM 908 C C . GLN A 1 116 ? -14.095 -2.093 0.518 1.00 86.69 116 GLN A C 1
ATOM 910 O O . GLN A 1 116 ? -14.216 -2.521 1.665 1.00 86.69 116 GLN A O 1
ATOM 915 N N . LEU A 1 117 ? -14.689 -0.967 0.103 1.00 85.38 117 LEU A N 1
ATOM 916 C CA . LEU A 1 117 ? -15.582 -0.145 0.931 1.00 85.38 117 LEU A CA 1
ATOM 917 C C . LEU A 1 117 ? -16.867 -0.893 1.308 1.00 85.38 117 LEU A C 1
ATOM 919 O O . LEU A 1 117 ? -17.329 -0.801 2.445 1.00 85.38 117 LEU A O 1
ATOM 923 N N . LEU A 1 118 ? -17.431 -1.652 0.368 1.00 84.25 118 LEU A N 1
ATOM 924 C CA . LEU A 1 118 ? -18.666 -2.407 0.571 1.00 84.25 118 LEU A CA 1
ATOM 925 C C . LEU A 1 118 ? -18.476 -3.526 1.607 1.00 84.25 118 LEU A C 1
ATOM 927 O O . LEU A 1 118 ? -19.310 -3.690 2.499 1.00 84.25 118 LEU A O 1
ATOM 931 N N . PHE A 1 119 ? -17.344 -4.235 1.549 1.00 78.50 119 PHE A N 1
ATOM 932 C CA . PHE A 1 119 ? -17.010 -5.300 2.501 1.00 78.50 119 PHE A CA 1
ATOM 933 C C . PHE A 1 119 ? -16.434 -4.809 3.835 1.00 78.50 119 PHE A C 1
ATOM 935 O O . PHE A 1 119 ? -16.390 -5.589 4.786 1.00 78.50 119 PHE A O 1
ATOM 942 N N . ALA A 1 120 ? -16.075 -3.526 3.958 1.00 76.88 120 ALA A N 1
ATOM 943 C CA . ALA A 1 120 ? -15.492 -2.954 5.176 1.00 76.88 120 ALA A CA 1
ATOM 944 C C . ALA A 1 120 ? -16.417 -2.975 6.410 1.00 76.88 120 ALA A C 1
ATOM 946 O O . ALA A 1 120 ? -15.989 -2.609 7.503 1.00 76.88 120 ALA A O 1
ATOM 947 N N . GLY A 1 121 ? -17.677 -3.396 6.255 1.00 69.44 121 GLY A N 1
ATOM 948 C CA . GLY A 1 121 ? -18.659 -3.492 7.336 1.00 69.44 121 GLY A CA 1
ATOM 949 C C . GLY A 1 121 ? -19.450 -2.206 7.581 1.00 69.44 121 GLY A C 1
ATOM 950 O O . GLY A 1 121 ? -20.289 -2.186 8.475 1.00 69.44 121 GLY A O 1
ATOM 951 N N . PHE A 1 122 ? -19.210 -1.150 6.791 1.00 69.44 122 PHE A N 1
ATOM 952 C CA . PHE A 1 122 ? -19.980 0.097 6.855 1.00 69.44 122 PHE A CA 1
ATOM 953 C C . PHE A 1 122 ? -21.325 -0.009 6.119 1.00 69.44 122 PHE A C 1
ATOM 955 O O . PHE A 1 122 ? -22.349 0.394 6.659 1.00 69.44 122 PHE A O 1
ATOM 962 N N . PHE A 1 123 ? -21.335 -0.567 4.901 1.00 70.00 123 PHE A N 1
ATOM 963 C CA . PHE A 1 123 ? -22.551 -0.666 4.080 1.00 70.00 123 PHE A CA 1
ATOM 964 C C . PHE A 1 123 ? -23.357 -1.944 4.328 1.00 70.00 123 PHE A C 1
ATOM 966 O O . PHE A 1 123 ? -24.582 -1.915 4.256 1.00 70.00 123 PHE A O 1
ATOM 973 N N . ILE A 1 124 ? -22.684 -3.066 4.604 1.00 71.88 124 ILE A N 1
ATOM 974 C CA . ILE A 1 124 ? -23.332 -4.358 4.848 1.00 71.88 124 ILE A CA 1
ATOM 975 C C . ILE A 1 124 ? -22.787 -4.941 6.155 1.00 71.88 124 ILE A C 1
ATOM 977 O O . ILE A 1 124 ? -21.573 -5.147 6.259 1.00 71.88 124 ILE A O 1
ATOM 981 N N . PRO A 1 125 ? -23.644 -5.241 7.149 1.00 68.00 125 PRO A N 1
ATOM 982 C CA . PRO A 1 125 ? -23.201 -5.924 8.354 1.00 68.00 125 PRO A CA 1
ATOM 983 C C . PRO A 1 125 ? -22.718 -7.331 7.994 1.00 68.00 125 PRO A C 1
ATOM 985 O O . PRO A 1 125 ? -23.337 -8.044 7.203 1.00 68.00 125 PRO A O 1
ATOM 988 N N . THR A 1 126 ? -21.618 -7.768 8.603 1.00 63.41 126 THR A N 1
ATOM 989 C CA . THR A 1 126 ? -20.959 -9.049 8.288 1.00 63.41 126 THR A CA 1
ATOM 990 C C . THR A 1 126 ? -21.834 -10.287 8.508 1.00 63.41 126 THR A C 1
ATOM 992 O O . THR A 1 126 ? -21.519 -11.353 7.987 1.00 63.41 126 THR A O 1
ATOM 995 N N . SER A 1 127 ? -22.945 -10.150 9.236 1.00 66.69 127 SER A N 1
ATOM 996 C CA . SER A 1 127 ? -23.961 -11.189 9.437 1.00 66.69 127 SER A CA 1
ATOM 997 C C . SER A 1 127 ? -24.862 -11.423 8.219 1.00 66.69 127 SER A C 1
ATOM 999 O O . SER A 1 127 ? -25.377 -12.526 8.066 1.00 66.69 127 SER A O 1
ATOM 1001 N N . LEU A 1 128 ? -25.031 -10.429 7.339 1.00 69.56 128 LEU A N 1
ATOM 1002 C CA . LEU A 1 128 ? -25.851 -10.537 6.126 1.00 69.56 128 LEU A CA 1
ATOM 1003 C C . LEU A 1 128 ? -25.055 -10.984 4.890 1.00 69.56 128 LEU A C 1
ATOM 1005 O O . LEU A 1 128 ? -25.638 -11.118 3.816 1.00 69.56 128 LEU A O 1
ATOM 1009 N N . ILE A 1 129 ? -23.742 -11.219 5.008 1.00 75.19 129 ILE A N 1
ATOM 1010 C CA . ILE A 1 129 ? -22.914 -11.616 3.862 1.00 75.19 129 ILE A CA 1
ATOM 1011 C C . ILE A 1 129 ? -23.207 -13.086 3.515 1.00 75.19 129 ILE A C 1
ATOM 1013 O O . ILE A 1 129 ? -22.900 -13.985 4.310 1.00 75.19 129 ILE A O 1
ATOM 1017 N N . PRO A 1 130 ? -23.769 -13.370 2.327 1.00 76.81 130 PRO A N 1
ATOM 1018 C CA . PRO A 1 130 ? -24.110 -14.730 1.933 1.00 76.81 130 PRO A CA 1
ATOM 1019 C C . PRO A 1 130 ? -22.839 -15.582 1.745 1.00 76.81 130 PRO A C 1
ATOM 1021 O O . PRO A 1 130 ? -21.792 -15.081 1.335 1.00 76.81 130 PRO A O 1
ATOM 1024 N N . ALA A 1 131 ? -22.919 -16.887 2.034 1.00 75.44 131 ALA A N 1
ATOM 1025 C CA . ALA A 1 131 ? -21.748 -17.768 2.187 1.00 75.44 131 ALA A CA 1
ATOM 1026 C C . ALA A 1 131 ? -20.795 -17.789 0.972 1.00 75.44 131 ALA A C 1
ATOM 1028 O O . ALA A 1 131 ? -19.578 -17.796 1.144 1.00 75.44 131 ALA A O 1
ATOM 1029 N N . TRP A 1 132 ? -21.340 -17.715 -0.244 1.00 78.75 132 TRP A N 1
ATOM 1030 C CA . TRP A 1 132 ? -20.592 -17.616 -1.503 1.00 78.75 132 TRP A CA 1
ATOM 1031 C C . TRP A 1 132 ? -19.736 -16.348 -1.672 1.00 78.75 132 TRP A C 1
ATOM 1033 O O . TRP A 1 132 ? -18.775 -16.395 -2.428 1.00 78.75 132 TRP A O 1
ATOM 1043 N N . LEU A 1 133 ? -20.025 -15.240 -0.977 1.00 78.00 133 LEU A N 1
ATOM 1044 C CA . LEU A 1 133 ? -19.247 -13.987 -1.039 1.00 78.00 133 LEU A CA 1
ATOM 1045 C C . LEU A 1 133 ? -18.265 -13.830 0.129 1.00 78.00 133 LEU A C 1
ATOM 1047 O O . LEU A 1 133 ? -17.501 -12.868 0.182 1.00 78.00 133 LEU A O 1
ATOM 1051 N N . ARG A 1 134 ? -18.244 -14.786 1.064 1.00 74.12 134 ARG A N 1
ATOM 1052 C CA . ARG A 1 134 ? -17.422 -14.702 2.276 1.00 74.12 134 ARG A CA 1
ATOM 1053 C C . ARG A 1 134 ? -15.920 -14.671 1.976 1.00 74.12 134 ARG A C 1
ATOM 1055 O O . ARG A 1 134 ? -15.178 -14.029 2.709 1.00 74.12 134 ARG A O 1
ATOM 1062 N N . TRP A 1 135 ? -15.476 -15.311 0.893 1.00 80.75 135 TRP A N 1
ATOM 1063 C CA . TRP A 1 135 ? -14.066 -15.324 0.482 1.00 80.75 135 TRP A CA 1
ATOM 1064 C C . TRP A 1 135 ? -13.565 -13.940 0.032 1.00 80.75 135 TRP A C 1
ATOM 1066 O O . TRP A 1 135 ? -12.430 -13.581 0.330 1.00 80.75 135 TRP A O 1
ATOM 1076 N N . ALA A 1 136 ? -14.410 -13.128 -0.617 1.00 76.81 136 ALA A N 1
ATOM 1077 C CA . ALA A 1 136 ? -14.032 -11.803 -1.121 1.00 76.81 136 ALA A CA 1
ATOM 1078 C C . ALA A 1 136 ? -13.669 -10.838 0.018 1.00 76.81 136 ALA A C 1
ATOM 1080 O O . ALA A 1 136 ? -12.808 -9.970 -0.129 1.00 76.81 136 ALA A O 1
ATOM 1081 N N . GLN A 1 137 ? -14.260 -11.054 1.194 1.00 75.31 137 GLN A N 1
ATOM 1082 C CA . GLN A 1 137 ? -13.932 -10.314 2.403 1.00 75.31 137 GLN A CA 1
ATOM 1083 C C . GLN A 1 137 ? -12.466 -10.509 2.830 1.00 75.31 137 GLN A C 1
ATOM 1085 O O . GLN A 1 137 ? -11.870 -9.599 3.400 1.00 75.31 137 GLN A O 1
ATOM 1090 N N . TYR A 1 138 ? -11.868 -11.671 2.532 1.00 77.19 138 TYR A N 1
ATOM 1091 C CA . TYR A 1 138 ? -10.470 -11.942 2.867 1.00 77.19 138 TYR A CA 1
ATOM 1092 C C . TYR A 1 138 ? -9.483 -11.213 1.949 1.00 77.19 138 TYR A C 1
ATOM 1094 O O . TYR A 1 138 ? -8.343 -11.004 2.351 1.00 77.19 138 TYR A O 1
ATOM 1102 N N . LEU A 1 139 ? -9.913 -10.791 0.756 1.00 77.88 139 LEU A N 1
ATOM 1103 C CA . LEU A 1 139 ? -9.092 -10.014 -0.180 1.00 77.88 139 LEU A CA 1
ATOM 1104 C C . LEU A 1 139 ? -9.085 -8.512 0.138 1.00 77.88 139 LEU A C 1
ATOM 1106 O O . LEU A 1 139 ? -8.231 -7.776 -0.351 1.00 77.88 139 LEU A O 1
ATOM 1110 N N . CYS A 1 140 ? -10.032 -8.039 0.949 1.00 84.81 140 CYS A N 1
ATOM 1111 C CA . CYS A 1 140 ? -10.211 -6.619 1.227 1.00 84.81 140 CYS A CA 1
ATOM 1112 C C . CYS A 1 140 ? -9.445 -6.205 2.493 1.00 84.81 140 CYS A C 1
ATOM 1114 O O . CYS A 1 140 ? -9.940 -6.375 3.610 1.00 84.81 140 CYS A O 1
ATOM 1116 N N . SER A 1 141 ? -8.272 -5.587 2.329 1.00 85.69 141 SER A N 1
ATOM 1117 C CA . SER A 1 141 ? -7.451 -5.085 3.446 1.00 85.69 141 SER A CA 1
ATOM 1118 C C . SER A 1 141 ? -8.192 -4.077 4.336 1.00 85.69 141 SER A C 1
ATOM 1120 O O . SER A 1 141 ? -8.049 -4.109 5.560 1.00 85.69 141 SER A O 1
ATOM 1122 N N . LEU A 1 142 ? -9.070 -3.255 3.749 1.00 87.25 142 LEU A N 1
ATOM 1123 C CA . LEU A 1 142 ? -9.892 -2.282 4.474 1.00 87.25 142 LEU A CA 1
ATOM 1124 C C . LEU A 1 142 ? -10.789 -2.929 5.543 1.00 87.25 142 LEU A C 1
ATOM 1126 O O . LEU A 1 142 ? -10.977 -2.357 6.615 1.00 87.25 142 LEU A O 1
ATOM 1130 N N . THR A 1 143 ? -11.299 -4.141 5.300 1.00 86.75 143 THR A N 1
ATOM 1131 C CA . THR A 1 143 ? -12.173 -4.827 6.269 1.00 86.75 143 THR A CA 1
ATOM 1132 C C . THR A 1 143 ? -11.416 -5.205 7.537 1.00 86.75 143 THR A C 1
ATOM 1134 O O . THR A 1 143 ? -11.942 -5.081 8.644 1.00 86.75 143 THR A O 1
ATOM 1137 N N . TYR A 1 144 ? -10.165 -5.639 7.394 1.00 88.06 144 TYR A N 1
ATOM 1138 C CA . TYR A 1 144 ? -9.313 -5.959 8.534 1.00 88.06 144 TYR A CA 1
ATOM 1139 C C . TYR A 1 144 ? -8.905 -4.710 9.303 1.00 88.06 144 TYR A C 1
ATOM 1141 O O . TYR A 1 144 ? -9.008 -4.702 10.527 1.00 88.06 144 TYR A O 1
ATOM 1149 N N . ALA A 1 145 ? -8.513 -3.646 8.598 1.00 90.06 145 ALA A N 1
ATOM 1150 C CA . ALA A 1 145 ? -8.126 -2.390 9.229 1.00 90.06 145 ALA A CA 1
ATOM 1151 C C . ALA A 1 145 ? -9.267 -1.808 10.078 1.00 90.06 145 ALA A C 1
ATOM 1153 O O . ALA A 1 145 ? -9.051 -1.459 11.236 1.00 90.06 145 ALA A O 1
ATOM 1154 N N . VAL A 1 146 ? -10.497 -1.793 9.549 1.00 88.81 146 VAL A N 1
ATOM 1155 C CA . VAL A 1 146 ? -11.676 -1.311 10.287 1.00 88.81 146 VAL A CA 1
ATOM 1156 C C . VAL A 1 146 ? -11.957 -2.168 11.523 1.00 88.81 146 VAL A C 1
ATOM 1158 O O . VAL A 1 146 ? -12.201 -1.623 12.596 1.00 88.81 146 VAL A O 1
ATOM 1161 N N . ARG A 1 147 ? -11.881 -3.500 11.415 1.00 87.88 147 ARG A N 1
ATOM 1162 C CA . ARG A 1 147 ? -12.085 -4.404 12.562 1.00 87.88 147 ARG A CA 1
ATOM 1163 C C . ARG A 1 147 ? -11.035 -4.212 13.653 1.00 87.88 147 ARG A C 1
ATOM 1165 O O . ARG A 1 147 ? -11.397 -4.134 14.821 1.00 87.88 147 ARG A O 1
ATOM 1172 N N . LEU A 1 148 ? -9.758 -4.116 13.283 1.00 89.56 148 LEU A N 1
ATOM 1173 C CA . LEU A 1 148 ? -8.664 -3.874 14.230 1.00 89.56 148 LEU A CA 1
ATOM 1174 C C . LEU A 1 148 ? -8.832 -2.532 14.943 1.00 89.56 148 LEU A C 1
ATOM 1176 O O . LEU A 1 148 ? -8.655 -2.445 16.154 1.00 89.56 148 LEU A O 1
ATOM 1180 N N . ALA A 1 149 ? -9.234 -1.506 14.201 1.00 88.06 149 ALA A N 1
ATOM 1181 C CA . ALA A 1 149 ? -9.469 -0.184 14.751 1.00 88.06 149 ALA A CA 1
ATOM 1182 C C . ALA A 1 149 ? -10.634 -0.165 15.746 1.00 88.06 149 ALA A C 1
ATOM 1184 O O . ALA A 1 149 ? -10.517 0.400 16.827 1.00 88.06 149 ALA A O 1
ATOM 1185 N N . LEU A 1 150 ? -11.745 -0.828 15.407 1.00 87.25 150 LEU A N 1
ATOM 1186 C CA . LEU A 1 150 ? -12.887 -0.975 16.312 1.00 87.25 150 LEU A CA 1
ATOM 1187 C C . LEU A 1 150 ? -12.511 -1.746 17.580 1.00 87.25 150 LEU A C 1
ATOM 1189 O O . LEU A 1 150 ? -12.918 -1.349 18.666 1.00 87.25 150 LEU A O 1
ATOM 1193 N N . LEU A 1 151 ? -11.724 -2.816 17.453 1.00 87.25 151 LEU A N 1
ATOM 1194 C CA . LEU A 1 151 ? -11.265 -3.594 18.603 1.00 87.25 151 LEU A CA 1
ATOM 1195 C C . LEU A 1 151 ? -10.332 -2.802 19.516 1.00 87.25 151 LEU A C 1
ATOM 1197 O O . LEU A 1 151 ? -10.419 -2.965 20.724 1.00 87.25 151 LEU A O 1
ATOM 1201 N N . GLY A 1 152 ? -9.446 -1.965 18.981 1.00 85.94 152 GLY A N 1
ATOM 1202 C CA . GLY A 1 152 ? -8.562 -1.185 19.846 1.00 85.94 152 GLY A CA 1
ATOM 1203 C C . GLY A 1 152 ? -9.242 0.022 20.503 1.00 85.94 152 GLY A C 1
ATOM 1204 O O . GLY A 1 152 ? -8.788 0.430 21.561 1.00 85.94 152 GLY A O 1
ATOM 1205 N N . GLU A 1 153 ? -10.322 0.566 19.927 1.00 84.25 153 GLU A N 1
ATOM 1206 C CA . GLU A 1 153 ? -11.105 1.638 20.571 1.00 84.25 153 GLU A CA 1
ATOM 1207 C C . GLU A 1 153 ? -12.125 1.093 21.580 1.00 84.25 153 GLU A C 1
ATOM 1209 O O . GLU A 1 153 ? -12.244 1.607 22.684 1.00 84.25 153 GLU A O 1
ATOM 1214 N N . PHE A 1 154 ? -12.874 0.047 21.217 1.00 83.19 154 PHE A N 1
ATOM 1215 C CA . PHE A 1 154 ? -13.984 -0.465 22.034 1.00 83.19 154 PHE A CA 1
ATOM 1216 C C . PHE A 1 154 ? -13.647 -1.736 22.820 1.00 83.19 154 PHE A C 1
ATOM 1218 O O . PHE A 1 154 ? -14.472 -2.217 23.599 1.00 83.19 154 PHE A O 1
ATOM 1225 N N . GLY A 1 155 ? -12.460 -2.310 22.622 1.00 75.50 155 GLY A N 1
ATOM 1226 C CA . GLY A 1 155 ? -12.064 -3.571 23.249 1.00 75.50 155 GLY A CA 1
ATOM 1227 C C . GLY A 1 155 ? -11.992 -3.510 24.770 1.00 75.50 155 GLY A C 1
ATOM 1228 O O . GLY A 1 155 ? -12.222 -4.530 25.416 1.00 75.50 155 GLY A O 1
ATOM 1229 N N . ASP A 1 156 ? -11.730 -2.336 25.346 1.00 66.44 156 ASP A N 1
ATOM 1230 C CA . ASP A 1 156 ? -11.701 -2.170 26.800 1.00 66.44 156 ASP A CA 1
ATOM 1231 C C . ASP A 1 156 ? -13.105 -1.971 27.396 1.00 66.44 156 ASP A C 1
ATOM 1233 O O . ASP A 1 156 ? -13.392 -2.554 28.437 1.00 66.44 156 ASP A O 1
ATOM 1237 N N . CYS A 1 157 ? -14.048 -1.325 26.693 1.00 59.94 157 CYS A N 1
ATOM 1238 C CA . CYS A 1 157 ? -15.458 -1.291 27.120 1.00 59.94 157 CYS A CA 1
ATOM 1239 C C . CYS A 1 157 ? -16.116 -2.681 27.134 1.00 59.94 157 CYS A C 1
ATOM 1241 O O . CYS A 1 157 ? -17.018 -2.930 27.928 1.00 59.94 157 CYS A O 1
ATOM 1243 N N . ALA A 1 158 ? -15.679 -3.602 26.269 1.00 57.16 158 ALA A N 1
ATOM 1244 C CA . ALA A 1 158 ? -16.214 -4.964 26.224 1.00 57.16 158 ALA A CA 1
ATOM 1245 C C . ALA A 1 158 ? -15.717 -5.864 27.372 1.00 57.16 158 ALA A C 1
ATOM 1247 O O . ALA A 1 158 ? -16.315 -6.911 27.621 1.00 57.16 158 ALA A O 1
ATOM 1248 N N . LYS A 1 159 ? -14.638 -5.481 28.069 1.00 53.12 159 LYS A N 1
ATOM 1249 C CA . LYS A 1 159 ? -14.140 -6.204 29.254 1.00 53.12 159 LYS A CA 1
ATOM 1250 C C . LYS A 1 159 ? -14.889 -5.824 30.537 1.00 53.12 159 LYS A C 1
ATOM 1252 O O . LYS A 1 159 ? -14.833 -6.577 31.506 1.00 53.12 159 LYS A O 1
ATOM 1257 N N . GLU A 1 160 ? -15.620 -4.712 30.515 1.00 52.84 160 GLU A N 1
ATOM 1258 C CA . GLU A 1 160 ? -16.322 -4.130 31.662 1.00 52.84 160 GLU A CA 1
ATOM 1259 C C . GLU A 1 160 ? -17.807 -4.573 31.789 1.00 52.84 160 GLU A C 1
ATOM 1261 O O . GLU A 1 160 ? -18.693 -3.727 31.909 1.00 52.84 160 GLU A O 1
ATOM 1266 N N . PRO A 1 161 ? -18.147 -5.878 31.683 1.00 48.69 161 PRO A N 1
ATOM 1267 C CA . PRO A 1 161 ? -19.339 -6.341 32.415 1.00 48.69 161 PRO A CA 1
ATOM 1268 C C . PRO A 1 161 ? -19.205 -7.710 33.117 1.00 48.69 161 PRO A C 1
ATOM 1270 O O . PRO A 1 161 ? -20.219 -8.324 33.441 1.00 48.69 161 PRO A O 1
ATOM 1273 N N . ALA A 1 162 ? -17.995 -8.231 33.361 1.00 51.59 162 ALA A N 1
AT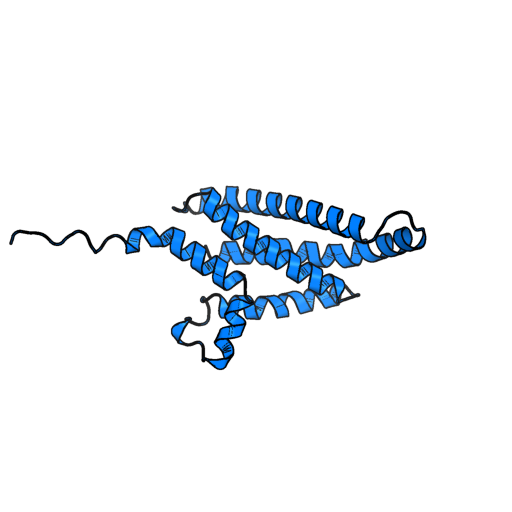OM 1274 C CA . ALA A 1 162 ? -17.821 -9.583 33.928 1.00 51.59 162 ALA A CA 1
ATOM 1275 C C . ALA A 1 162 ? -17.092 -9.661 35.287 1.00 51.59 162 ALA A C 1
ATOM 1277 O O . ALA A 1 162 ? -16.723 -10.758 35.704 1.00 51.59 162 ALA A O 1
ATOM 1278 N N . ASN A 1 163 ? -16.898 -8.541 35.994 1.00 46.72 163 ASN A N 1
ATOM 1279 C CA . ASN A 1 163 ? -16.362 -8.535 37.366 1.00 46.72 163 ASN A CA 1
ATOM 1280 C C . ASN A 1 163 ? -17.166 -7.637 38.323 1.00 46.72 163 ASN A C 1
ATOM 1282 O O . ASN A 1 163 ? -16.611 -6.918 39.145 1.00 46.72 163 ASN A O 1
ATOM 1286 N N . GLU A 1 164 ? -18.489 -7.690 38.212 1.00 49.97 164 GLU A N 1
ATOM 1287 C CA . GLU A 1 164 ? -19.400 -7.152 39.224 1.00 49.97 164 GLU A CA 1
ATOM 1288 C C . GLU A 1 164 ? -20.473 -8.212 39.492 1.00 49.97 164 GLU A C 1
ATOM 1290 O O . GLU A 1 164 ? -21.616 -8.097 39.080 1.00 49.97 164 GLU A O 1
ATOM 1295 N N . ASN A 1 165 ? -20.064 -9.342 40.074 1.00 52.81 165 ASN A N 1
ATOM 1296 C CA . ASN A 1 165 ? -20.986 -10.321 40.652 1.00 52.81 165 ASN A CA 1
ATOM 1297 C C . ASN A 1 165 ? -20.290 -11.097 41.775 1.00 52.81 165 ASN A C 1
ATOM 1299 O O . ASN A 1 165 ? -19.826 -12.220 41.583 1.00 52.81 165 ASN A O 1
ATOM 1303 N N . SER A 1 166 ? -20.210 -10.455 42.943 1.00 44.88 166 SER A N 1
ATOM 1304 C CA . SER A 1 166 ? -20.312 -11.048 44.289 1.00 44.88 166 SER A CA 1
ATOM 1305 C C . SER A 1 166 ? -20.056 -9.954 45.340 1.00 44.88 166 SER A C 1
ATOM 1307 O O . SER A 1 166 ? -19.064 -9.244 45.173 1.00 44.88 166 SER A O 1
ATOM 1309 N N . PRO A 1 167 ? -20.749 -9.903 46.496 1.00 57.62 167 PRO A N 1
ATOM 1310 C CA . PRO A 1 167 ? -22.097 -10.349 46.873 1.00 57.62 167 PRO A CA 1
ATOM 1311 C C . PRO A 1 167 ? -22.913 -9.165 47.490 1.00 57.62 167 PRO A C 1
ATOM 1313 O O . PRO A 1 167 ? -22.469 -8.024 47.436 1.00 57.62 167 PRO A O 1
ATOM 1316 N N . ASP A 1 168 ? -24.074 -9.452 48.095 1.00 42.44 168 ASP A N 1
ATOM 1317 C CA . ASP A 1 168 ? -24.788 -8.637 49.113 1.00 42.44 168 ASP A CA 1
ATOM 1318 C C . ASP A 1 168 ? -25.969 -7.764 48.635 1.00 42.44 168 ASP A C 1
ATOM 1320 O O . ASP A 1 168 ? -25.804 -6.670 48.094 1.00 42.44 168 ASP A O 1
ATOM 1324 N N . GLY A 1 169 ? -27.183 -8.244 48.941 1.00 39.75 169 GLY A N 1
ATOM 1325 C CA . GLY A 1 169 ? -28.465 -7.547 48.809 1.00 39.75 169 GLY A CA 1
ATOM 1326 C C . GLY A 1 169 ? -29.647 -8.500 48.866 1.00 39.75 169 GLY A C 1
ATOM 1327 O O . GLY A 1 169 ? -30.263 -8.703 47.799 1.00 39.75 169 GLY A 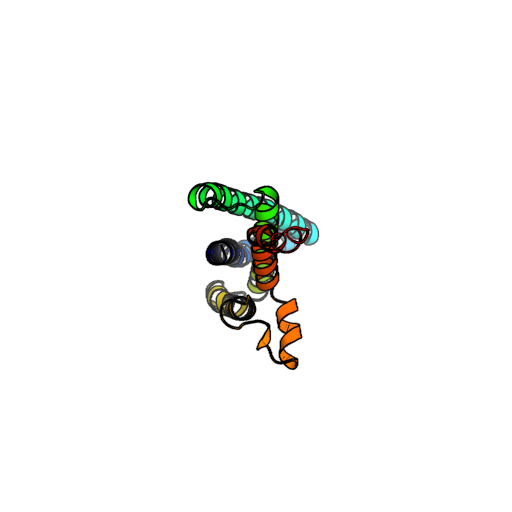O 1
#

Nearest PDB structures (foldseek):
  7oz1-assembly1_B  TM=9.455E-01  e=2.130E-05  Homo sapiens
  8wto-assembly1_B  TM=7.994E-01  e=4.741E-04  Arabidopsis thaliana
  7jr7-assembly1_B  TM=8.934E-01  e=2.599E-03  Homo sapiens
  7r8b-assembly1_B  TM=8.647E-01  e=1.055E-02  Homo sapiens
  7r88-assembly1_B  TM=8.482E-01  e=2.023E-02  Homo sapiens

Mean predicted aligned error: 7.74 Å

Radius of gyration: 20.39 Å; Cα contacts (8 Å, |Δi|>4): 126; chains: 1; bounding box: 51×34×72 Å

Solvent-accessible surface area (backbone atoms only — not comparable to full-atom values): 9584 Å² total; per-residue (Å²): 110,70,67,58,52,50,50,44,30,54,64,47,16,54,57,45,25,52,50,43,45,67,48,46,64,59,50,56,54,44,45,76,68,66,75,59,58,72,67,61,53,53,52,52,49,53,53,52,50,53,52,52,52,48,53,53,47,50,56,54,44,56,56,47,44,72,73,68,65,66,85,44,58,66,68,61,54,48,52,44,50,45,55,40,26,52,52,33,27,52,54,23,39,52,48,20,72,76,36,82,51,57,77,59,38,64,64,48,49,57,67,63,47,50,60,29,53,44,56,34,45,79,77,42,57,76,87,75,60,54,78,91,56,53,65,61,48,77,73,23,61,54,26,54,41,44,51,54,51,50,44,55,61,47,46,65,68,70,63,71,80,79,86,83,85,83,84,92,134

Sequence (169 aa):
MIMIMMLSMFGTAMPSLLQFPEERPVFLREYSTNHYSVSSYFVSRLTMEAVVTLAQVLVQLLITYFLVGIQMSFFLFLGIVYTLAMSATASAVFLGSAVEDPKIATHFLPLLFVPQLLFAGFFIPTSLIPAWLRWAQYLCSLTYAVRLALLGEFGDCAKEPANENSPDG

Organism: NCBI:txid420275

pLDDT: mean 83.59, std 11.48, range [39.75, 94.62]

InterPro domains:
  IPR013525 ABC-2 type transporter, transmembrane domain [PF01061] (1-154)
  IPR050352 ATP-binding cassette subfamily G transporters [PTHR48041] (2-154)

Secondary structure (DSSP, 8-state):
-HHHHHHHHHHHHHHHHHHHHHHHHHHHHHHHTTSS-HHHHHHHHHHHHHHHHHHHHHHHHHHHHHHHT--S-HHHHHHHHHHHHHHHHHHHHHHHHH-S-HHHHHHHHHHHHHHHHHHTTSSS-TTS--GGGTTHHHH-HHHHHHHHHHHHHHTTGGGTTSS------